Protein AF-A0A7V5BQI5-F1 (afdb_monomer)

pLDDT: mean 97.05, std 1.94, range [90.25, 98.88]

Structure (mmCIF, N/CA/C/O backbone):
data_AF-A0A7V5BQI5-F1
#
_entry.id   AF-A0A7V5BQI5-F1
#
loop_
_atom_site.group_PDB
_atom_site.id
_atom_site.type_symbol
_atom_site.label_atom_id
_atom_site.label_alt_id
_atom_site.label_comp_id
_atom_site.label_asym_id
_atom_site.label_entity_id
_atom_site.label_seq_id
_atom_site.pdbx_PDB_ins_code
_atom_site.Cartn_x
_atom_site.Cartn_y
_atom_site.Cartn_z
_atom_site.occupancy
_atom_site.B_iso_or_equiv
_atom_site.auth_seq_id
_at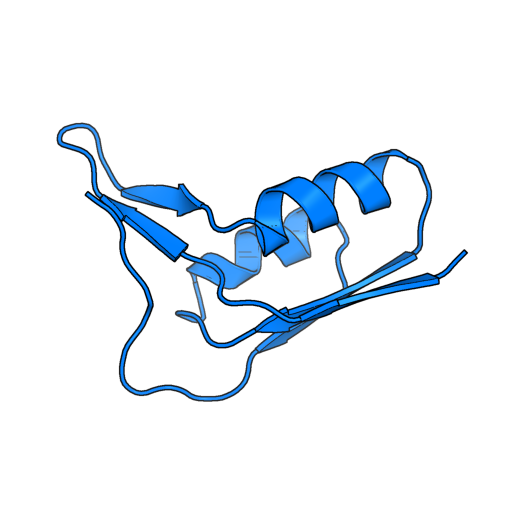om_site.auth_comp_id
_atom_site.auth_asym_id
_atom_site.auth_atom_id
_atom_site.pdbx_PDB_model_num
ATOM 1 N N . MET A 1 1 ? -16.062 3.624 12.420 1.00 93.12 1 MET A N 1
ATOM 2 C CA . MET A 1 1 ? -16.570 3.189 11.096 1.00 93.12 1 MET A CA 1
ATOM 3 C C . MET A 1 1 ? -15.454 2.431 10.399 1.00 93.12 1 MET A C 1
ATOM 5 O O . MET A 1 1 ? -14.319 2.878 10.509 1.00 93.12 1 MET A O 1
ATOM 9 N N . HIS A 1 2 ? -15.749 1.306 9.744 1.00 98.44 2 HIS A N 1
ATOM 10 C CA . HIS A 1 2 ? -14.749 0.542 8.992 1.00 98.44 2 HIS A CA 1
ATOM 11 C C . HIS A 1 2 ? -14.985 0.702 7.489 1.00 98.44 2 HIS A C 1
ATOM 13 O O . HIS A 1 2 ? -16.131 0.623 7.049 1.00 98.44 2 HIS A O 1
ATOM 19 N N . ILE A 1 3 ? -13.920 0.917 6.718 1.00 98.69 3 ILE A N 1
ATOM 20 C CA . ILE A 1 3 ? -13.969 1.046 5.260 1.00 98.69 3 ILE A CA 1
ATOM 21 C C . ILE A 1 3 ? -13.033 0.009 4.642 1.00 98.69 3 ILE A C 1
ATOM 23 O O . ILE A 1 3 ? -11.836 -0.011 4.922 1.00 98.69 3 ILE A O 1
ATOM 27 N N . ALA A 1 4 ? -13.590 -0.833 3.774 1.00 98.69 4 ALA A N 1
ATOM 28 C CA . ALA A 1 4 ? -12.824 -1.746 2.939 1.00 98.69 4 ALA A CA 1
ATOM 29 C C . ALA A 1 4 ? -12.679 -1.151 1.534 1.00 98.69 4 ALA A C 1
ATOM 31 O O . ALA A 1 4 ? -13.673 -0.762 0.919 1.00 98.69 4 ALA A O 1
ATOM 32 N N . ILE A 1 5 ? -11.450 -1.089 1.028 1.00 98.69 5 ILE A N 1
ATOM 33 C CA . ILE A 1 5 ? -11.138 -0.547 -0.295 1.00 98.69 5 ILE A CA 1
ATOM 34 C C . ILE A 1 5 ? -10.442 -1.633 -1.106 1.00 98.69 5 ILE A C 1
ATOM 36 O O . ILE A 1 5 ? -9.465 -2.230 -0.656 1.00 98.69 5 ILE A O 1
ATOM 40 N N . VAL A 1 6 ? -10.950 -1.894 -2.307 1.00 98.69 6 VAL A N 1
ATOM 41 C CA . VAL A 1 6 ? -10.404 -2.906 -3.213 1.00 98.69 6 VAL A CA 1
ATOM 42 C C . VAL A 1 6 ? -9.886 -2.207 -4.457 1.00 98.69 6 VAL A C 1
ATOM 44 O O . VAL A 1 6 ? -10.640 -1.532 -5.155 1.00 98.69 6 VAL A O 1
ATOM 47 N N . GLY A 1 7 ? -8.596 -2.358 -4.735 1.00 98.31 7 GLY A N 1
ATOM 48 C CA . GLY A 1 7 ? -7.978 -1.736 -5.898 1.00 98.31 7 GLY A CA 1
ATOM 49 C C . GLY A 1 7 ? -6.473 -1.934 -5.935 1.00 98.31 7 GLY A C 1
ATOM 50 O O . GLY A 1 7 ? -5.838 -2.246 -4.928 1.00 98.31 7 GLY A O 1
ATOM 51 N N . HIS A 1 8 ? -5.884 -1.762 -7.112 1.00 98.25 8 HIS A N 1
ATOM 52 C CA . HIS A 1 8 ? -4.436 -1.836 -7.258 1.00 98.25 8 HIS A CA 1
ATOM 53 C C . HIS A 1 8 ? -3.770 -0.580 -6.699 1.00 98.25 8 HIS A C 1
ATOM 55 O O . HIS A 1 8 ? -4.150 0.544 -7.035 1.00 98.25 8 HIS A O 1
ATOM 61 N N . LEU A 1 9 ? -2.756 -0.791 -5.864 1.00 97.62 9 LEU A N 1
ATOM 62 C CA . LEU A 1 9 ? -1.720 0.201 -5.640 1.00 97.62 9 LEU A CA 1
ATOM 63 C C . LEU A 1 9 ? -0.888 0.295 -6.917 1.00 97.62 9 LEU A C 1
ATOM 65 O O . LEU A 1 9 ? -0.655 -0.720 -7.582 1.00 97.62 9 LEU A O 1
ATOM 69 N N . THR A 1 10 ? -0.442 1.496 -7.255 1.00 97.69 10 THR A N 1
ATOM 70 C CA . THR A 1 10 ? 0.343 1.718 -8.467 1.00 97.69 10 THR A CA 1
ATOM 71 C C . THR A 1 10 ? 1.706 2.268 -8.103 1.00 97.69 10 THR A C 1
ATOM 73 O O . THR A 1 10 ? 1.871 2.956 -7.092 1.00 97.69 10 THR A O 1
ATOM 76 N N . ARG A 1 11 ? 2.689 1.932 -8.932 1.00 96.12 11 ARG A N 1
ATOM 77 C CA . ARG A 1 11 ? 3.982 2.596 -8.942 1.00 96.12 11 ARG A CA 1
ATOM 78 C C . ARG A 1 11 ? 3.991 3.559 -10.112 1.00 96.12 11 ARG A C 1
ATOM 80 O O . ARG A 1 11 ? 4.126 3.136 -11.260 1.00 96.12 11 ARG A O 1
ATOM 87 N N . ASP A 1 12 ? 3.836 4.831 -9.807 1.00 96.19 12 ASP A N 1
ATOM 88 C CA . ASP A 1 12 ? 3.831 5.873 -10.818 1.00 96.19 12 ASP A CA 1
ATOM 89 C C . ASP A 1 12 ? 5.292 6.231 -11.107 1.00 96.19 12 ASP A C 1
ATOM 91 O O . ASP A 1 12 ? 6.083 6.489 -10.197 1.00 96.19 12 ASP A O 1
ATOM 95 N N . ILE A 1 13 ? 5.684 6.126 -12.371 1.00 95.56 13 ILE A N 1
ATOM 96 C CA . ILE A 1 13 ? 7.061 6.251 -12.839 1.00 95.56 13 ILE A CA 1
ATOM 97 C C . ILE A 1 13 ? 7.232 7.657 -13.395 1.00 95.56 13 ILE A C 1
ATOM 99 O O . ILE A 1 13 ? 6.618 8.000 -14.399 1.00 95.56 13 ILE A O 1
ATOM 103 N N . SER A 1 14 ? 8.112 8.446 -12.784 1.00 93.50 14 SER A N 1
ATOM 104 C CA . SER A 1 14 ? 8.472 9.777 -13.276 1.00 93.50 14 SER A CA 1
ATOM 105 C C . SER A 1 14 ? 9.985 9.896 -13.508 1.00 93.50 14 SER A C 1
ATOM 107 O O . SER A 1 14 ? 10.750 9.107 -12.942 1.00 93.50 14 SER A O 1
ATOM 109 N N . PRO A 1 15 ? 10.448 10.880 -14.307 1.00 94.94 15 PRO A N 1
ATOM 110 C CA . PRO A 1 15 ? 11.879 11.140 -14.490 1.00 94.94 15 PRO A CA 1
ATOM 111 C C . PRO A 1 15 ? 12.639 11.390 -13.179 1.00 94.94 15 PRO A C 1
ATOM 113 O O . PRO A 1 15 ? 13.814 11.044 -13.083 1.00 94.94 15 PRO A O 1
ATOM 116 N N . ASP A 1 16 ? 11.960 11.929 -12.164 1.00 93.69 16 ASP A N 1
ATOM 117 C CA . ASP A 1 16 ? 12.544 12.278 -10.863 1.00 93.69 16 ASP A CA 1
ATOM 118 C C . ASP A 1 16 ? 12.486 11.124 -9.846 1.00 93.69 16 ASP A C 1
ATOM 120 O O . ASP A 1 16 ? 12.962 11.244 -8.715 1.00 93.69 16 ASP A O 1
ATOM 124 N N . GLY A 1 17 ? 11.911 9.984 -10.241 1.00 93.06 17 GLY A N 1
ATOM 125 C CA . GLY A 1 17 ? 11.776 8.794 -9.412 1.00 93.06 17 GLY A CA 1
ATOM 126 C C . GLY A 1 17 ? 10.361 8.225 -9.395 1.00 93.06 17 GLY A C 1
ATOM 127 O O . GLY A 1 17 ? 9.425 8.759 -9.990 1.00 93.06 17 GLY A O 1
ATOM 128 N N . ASN A 1 18 ? 10.210 7.103 -8.696 1.00 94.31 18 ASN A N 1
ATOM 129 C CA . ASN A 1 18 ? 8.927 6.422 -8.577 1.00 94.31 18 ASN A CA 1
ATOM 130 C C . ASN A 1 18 ? 8.152 6.925 -7.357 1.00 94.31 18 ASN A C 1
ATOM 132 O O . ASN A 1 18 ? 8.729 7.071 -6.276 1.00 94.31 18 ASN A O 1
ATOM 136 N N . THR A 1 19 ? 6.843 7.097 -7.503 1.00 94.88 19 THR A N 1
ATOM 137 C CA . THR A 1 19 ? 5.925 7.459 -6.419 1.00 94.88 19 THR A CA 1
ATOM 138 C C . THR A 1 19 ? 4.829 6.408 -6.248 1.00 94.88 19 THR A C 1
ATOM 140 O O . THR A 1 19 ? 4.602 5.554 -7.108 1.00 94.88 19 THR A O 1
ATOM 143 N N . ILE A 1 20 ? 4.180 6.426 -5.082 1.00 96.88 20 ILE A N 1
ATOM 144 C CA . ILE A 1 20 ? 3.022 5.576 -4.809 1.00 96.88 20 ILE A CA 1
ATOM 145 C C . ILE A 1 20 ? 1.769 6.276 -5.322 1.00 96.88 20 ILE A C 1
ATOM 147 O O . ILE A 1 20 ? 1.491 7.407 -4.924 1.00 96.88 20 ILE A O 1
ATOM 151 N N . GLY A 1 21 ? 1.005 5.576 -6.154 1.00 96.75 21 GLY A N 1
ATOM 152 C CA . GLY A 1 21 ? -0.249 6.061 -6.710 1.00 96.75 21 GLY A CA 1
ATOM 153 C C . GLY A 1 21 ? -1.420 5.112 -6.471 1.00 96.75 21 GLY A C 1
ATOM 154 O O . GLY A 1 21 ? -1.463 4.342 -5.503 1.00 96.75 21 GLY A O 1
ATOM 155 N N . GLY A 1 22 ? -2.398 5.188 -7.371 1.00 97.31 22 GLY A N 1
ATOM 156 C CA . GLY A 1 22 ? -3.604 4.369 -7.367 1.00 97.31 22 GLY A CA 1
ATOM 157 C C . GLY A 1 22 ? -4.677 4.934 -6.445 1.00 97.31 22 GLY A C 1
ATOM 158 O O . GLY A 1 22 ? -4.408 5.338 -5.319 1.00 97.31 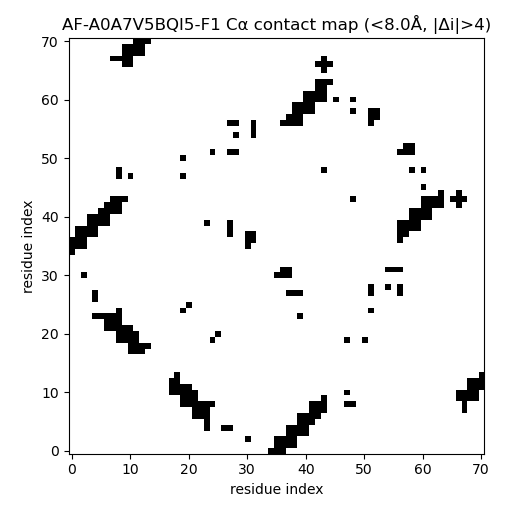22 GLY A O 1
ATOM 159 N N . ALA A 1 23 ? -5.935 4.925 -6.890 1.00 98.12 23 ALA A N 1
ATOM 160 C CA . ALA A 1 23 ? -7.049 5.482 -6.113 1.00 98.12 23 ALA A CA 1
ATOM 161 C C . ALA A 1 23 ? -7.149 4.892 -4.692 1.00 98.12 23 ALA A C 1
ATOM 163 O O . ALA A 1 23 ? -7.591 5.572 -3.766 1.00 98.12 23 ALA A O 1
ATOM 164 N N . VAL A 1 24 ? -6.699 3.645 -4.512 1.00 98.19 24 VAL A N 1
ATOM 165 C CA . VAL A 1 24 ? -6.658 2.951 -3.221 1.00 98.19 24 VAL A CA 1
ATOM 166 C C . VAL A 1 24 ? -5.749 3.635 -2.194 1.00 98.19 24 VAL A C 1
ATOM 168 O O . VAL A 1 24 ? -6.088 3.640 -1.013 1.00 98.19 24 VAL A O 1
ATOM 171 N N . SER A 1 25 ? -4.636 4.250 -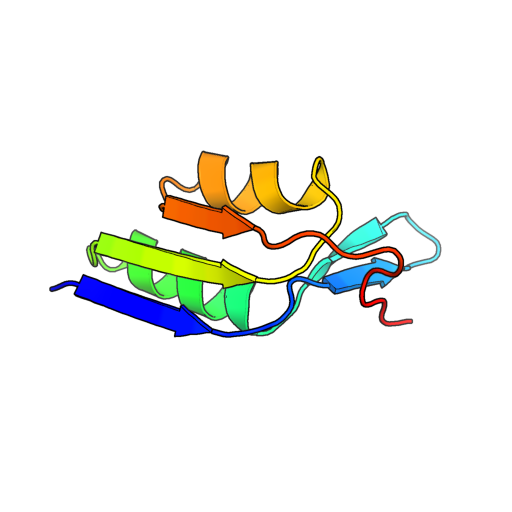2.616 1.00 98.06 25 SER A N 1
ATOM 172 C CA . SER A 1 25 ? -3.732 4.939 -1.691 1.00 98.06 25 SER A CA 1
ATOM 173 C C . SER A 1 25 ? -4.329 6.254 -1.215 1.00 98.06 25 SER A C 1
ATOM 175 O O . SER A 1 25 ? -4.438 6.473 -0.012 1.00 98.06 25 SER A O 1
ATOM 177 N N . PHE A 1 26 ? -4.814 7.081 -2.141 1.00 98.25 26 PHE A N 1
ATOM 178 C CA . PHE A 1 26 ? -5.447 8.356 -1.812 1.00 98.25 26 PHE A CA 1
ATOM 179 C C . PHE A 1 26 ? -6.687 8.161 -0.935 1.00 98.25 26 PHE A C 1
ATOM 181 O O . PHE A 1 26 ? -6.770 8.724 0.153 1.00 98.25 26 PHE A O 1
ATOM 188 N N . SER A 1 27 ? -7.627 7.313 -1.364 1.00 98.56 27 SER A N 1
ATOM 189 C CA . SER A 1 27 ? -8.861 7.071 -0.607 1.00 98.56 27 SER A CA 1
ATOM 190 C C . SER A 1 27 ? -8.602 6.397 0.742 1.00 98.56 27 SER A C 1
ATOM 192 O O . SER A 1 27 ? -9.212 6.792 1.736 1.00 98.56 27 SER A O 1
ATOM 194 N N . GLY A 1 28 ? -7.668 5.441 0.807 1.00 98.50 28 GLY A N 1
ATOM 195 C CA . GLY A 1 28 ? -7.297 4.760 2.045 1.00 98.50 28 GLY A CA 1
ATOM 196 C C . GLY A 1 28 ? -6.691 5.705 3.074 1.00 98.50 28 GLY A C 1
ATOM 197 O O . GLY A 1 28 ? -7.152 5.744 4.214 1.00 98.50 28 GLY A O 1
ATOM 198 N N . VAL A 1 29 ? -5.716 6.520 2.666 1.00 98.56 29 VAL A N 1
ATOM 199 C CA . VAL A 1 29 ? -5.072 7.499 3.554 1.00 98.56 29 VAL A CA 1
ATOM 200 C C . VAL A 1 29 ? -6.062 8.577 3.988 1.00 98.56 29 VAL A C 1
ATOM 202 O O . VAL A 1 29 ? -6.131 8.901 5.174 1.00 98.56 29 VAL A O 1
ATOM 205 N N . THR A 1 30 ? -6.884 9.097 3.072 1.00 98.75 30 THR A N 1
ATOM 206 C CA . THR A 1 30 ? -7.929 10.068 3.421 1.00 98.75 30 THR A CA 1
ATOM 207 C C . THR A 1 30 ? -8.908 9.489 4.441 1.00 98.75 30 THR A C 1
ATOM 209 O O . THR A 1 30 ? -9.120 10.100 5.487 1.00 98.75 30 THR A O 1
ATOM 212 N N . ALA A 1 31 ? -9.466 8.301 4.191 1.00 98.62 31 ALA A N 1
ATOM 213 C CA . ALA A 1 31 ? -10.390 7.644 5.115 1.00 98.62 31 ALA A CA 1
ATOM 214 C C . ALA A 1 31 ? -9.749 7.408 6.492 1.00 98.62 31 ALA A C 1
ATOM 216 O O . ALA A 1 31 ? -10.358 7.700 7.525 1.00 98.62 31 ALA A O 1
ATOM 217 N N . ARG A 1 32 ? -8.495 6.945 6.507 1.00 98.62 32 ARG A N 1
ATOM 218 C CA . ARG A 1 32 ? -7.752 6.670 7.737 1.00 98.62 32 ARG A CA 1
ATOM 219 C C . ARG A 1 32 ? -7.488 7.931 8.557 1.00 98.62 32 ARG A C 1
ATOM 221 O O . ARG A 1 32 ? -7.635 7.903 9.780 1.00 98.62 32 ARG A O 1
ATOM 228 N N . ARG A 1 33 ? -7.137 9.042 7.902 1.00 98.50 33 ARG A N 1
ATOM 229 C CA . ARG A 1 33 ? -6.912 10.350 8.545 1.00 98.50 33 ARG A CA 1
ATOM 230 C C . ARG A 1 33 ? -8.206 11.016 9.018 1.00 98.50 33 ARG A C 1
ATOM 232 O O . ARG A 1 33 ? -8.170 11.777 9.977 1.00 98.50 33 ARG A O 1
ATOM 239 N N . LEU A 1 34 ? -9.346 10.684 8.412 1.00 98.56 34 LEU A N 1
ATOM 240 C CA . LEU A 1 34 ? -10.679 11.098 8.872 1.00 98.56 34 LEU A CA 1
ATOM 241 C C . LEU A 1 34 ? -11.225 10.241 10.032 1.00 98.56 34 LEU A C 1
ATOM 243 O O . LEU A 1 34 ? -12.358 10.441 10.463 1.00 98.56 34 LEU A O 1
ATOM 247 N N . GLY A 1 35 ? -10.434 9.298 10.555 1.00 98.44 35 GLY A N 1
ATOM 248 C CA . GLY A 1 35 ? -10.785 8.503 11.735 1.00 98.44 35 GLY A CA 1
ATOM 249 C C . GLY 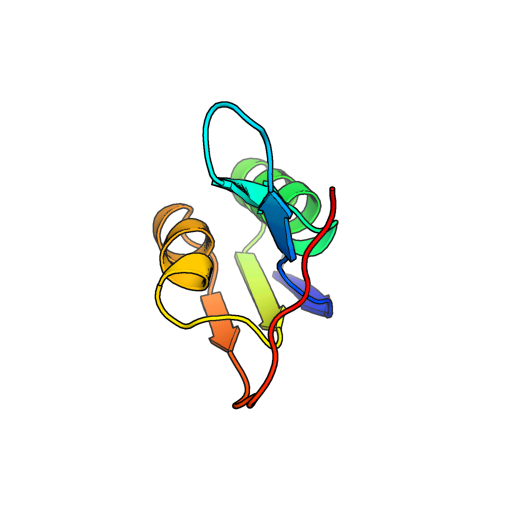A 1 35 ? -11.524 7.197 11.436 1.00 98.44 35 GLY A C 1
ATOM 250 O O . GLY A 1 35 ? -12.088 6.597 12.352 1.00 98.44 35 GLY A O 1
ATOM 251 N N . ALA A 1 36 ? -11.546 6.740 10.180 1.00 98.69 36 ALA A N 1
ATOM 252 C CA . ALA A 1 36 ? -12.012 5.394 9.867 1.00 98.69 36 ALA A CA 1
ATOM 253 C C . ALA A 1 36 ? -10.912 4.354 10.132 1.00 98.69 36 ALA A C 1
ATOM 255 O O . ALA A 1 36 ? -9.730 4.603 9.899 1.00 98.69 36 ALA A O 1
ATOM 256 N N . GLU A 1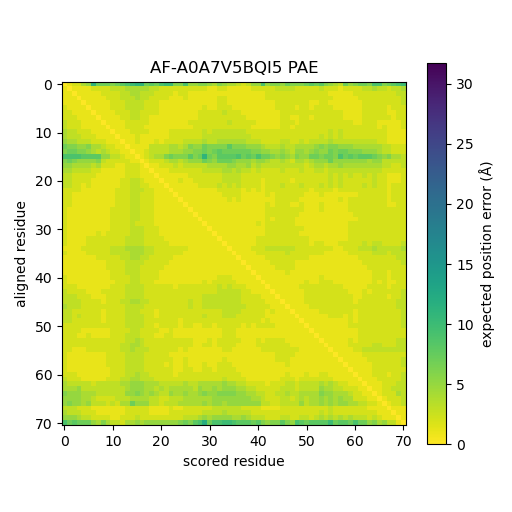 37 ? -11.325 3.157 10.538 1.00 98.75 37 GLU A N 1
ATOM 257 C CA . GLU A 1 37 ? -10.492 1.962 10.414 1.00 98.75 37 GLU A CA 1
ATOM 258 C C . GLU A 1 37 ? -10.524 1.520 8.948 1.00 98.75 37 GLU A C 1
ATOM 260 O O . GLU A 1 37 ? -11.606 1.429 8.360 1.00 98.75 37 GLU A O 1
ATOM 265 N N . VAL A 1 38 ? -9.364 1.267 8.342 1.00 98.88 38 VAL A N 1
ATOM 266 C CA . 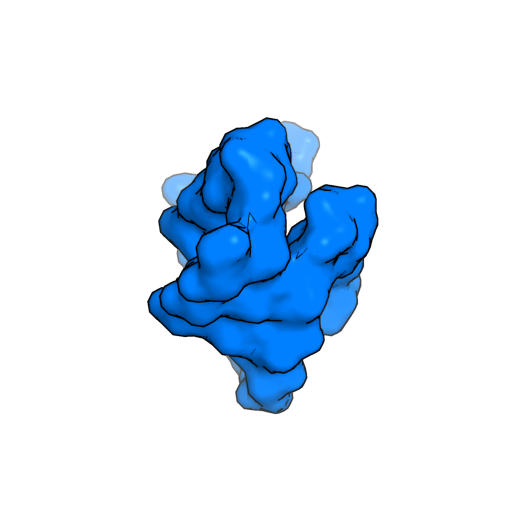VAL A 1 38 ? -9.270 1.007 6.898 1.00 98.88 38 VAL A CA 1
ATOM 267 C C . VAL A 1 38 ? -8.581 -0.321 6.632 1.00 98.88 38 VAL A C 1
ATOM 269 O O . VAL A 1 38 ? -7.480 -0.564 7.130 1.00 98.88 38 VAL A O 1
ATOM 272 N N . THR A 1 39 ? -9.210 -1.137 5.785 1.00 98.88 39 THR A N 1
ATOM 273 C CA . THR A 1 39 ? -8.585 -2.307 5.163 1.00 98.88 39 THR A CA 1
ATOM 274 C C . THR A 1 39 ? -8.464 -2.097 3.660 1.00 98.88 39 THR A C 1
ATOM 276 O O . THR A 1 39 ? -9.434 -1.731 2.997 1.00 98.88 39 THR A O 1
ATOM 279 N N . VAL A 1 40 ? -7.289 -2.378 3.106 1.00 98.81 40 VAL A N 1
ATOM 280 C CA . VAL A 1 40 ? -7.026 -2.359 1.667 1.00 98.81 40 VAL A CA 1
ATOM 281 C C . VAL A 1 40 ? -6.763 -3.773 1.169 1.00 98.81 40 VAL A C 1
ATOM 283 O O . VAL A 1 40 ? -5.858 -4.441 1.658 1.00 98.81 40 VAL A O 1
ATOM 286 N N . LEU A 1 41 ? -7.511 -4.210 0.155 1.00 98.75 41 LEU A N 1
ATOM 287 C CA . LEU A 1 41 ? -7.201 -5.402 -0.631 1.00 98.75 41 LEU A CA 1
ATOM 288 C C . LEU A 1 41 ? -6.567 -4.972 -1.951 1.00 98.75 41 LEU A C 1
ATOM 290 O O . LEU A 1 41 ? -7.182 -4.256 -2.745 1.00 98.75 41 LEU A O 1
ATOM 294 N N . THR A 1 42 ? -5.343 -5.428 -2.193 1.00 98.56 42 THR A N 1
ATOM 295 C CA . THR A 1 42 ? -4.571 -5.023 -3.365 1.00 98.56 42 THR A CA 1
ATOM 296 C C . THR A 1 42 ? -3.718 -6.159 -3.929 1.00 98.56 42 THR A C 1
ATOM 298 O O . THR A 1 42 ? -3.607 -7.234 -3.339 1.00 98.56 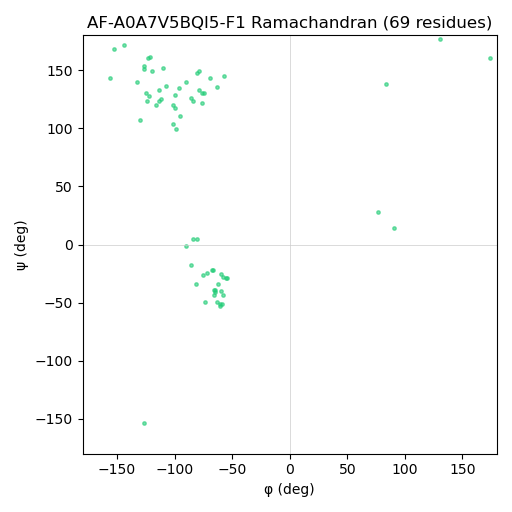42 THR A O 1
ATOM 301 N N . ARG A 1 43 ? -3.129 -5.911 -5.098 1.00 98.00 43 ARG A N 1
ATOM 302 C CA . ARG A 1 43 ? -2.044 -6.691 -5.700 1.00 98.00 43 ARG A CA 1
ATOM 303 C C . ARG A 1 43 ? -0.961 -5.709 -6.100 1.00 98.00 43 ARG A C 1
ATOM 305 O O . ARG A 1 43 ? -1.140 -4.945 -7.047 1.00 98.00 43 ARG A O 1
ATOM 312 N N . ALA A 1 44 ? 0.135 -5.699 -5.360 1.00 97.44 44 ALA A N 1
ATOM 313 C CA . ALA A 1 44 ? 1.219 -4.757 -5.576 1.00 97.44 44 ALA A CA 1
ATOM 314 C C . ALA A 1 44 ? 2.556 -5.329 -5.111 1.00 97.44 44 ALA A C 1
ATOM 316 O O . ALA A 1 44 ? 2.630 -6.347 -4.418 1.00 97.44 44 ALA A O 1
ATOM 317 N N . HIS A 1 45 ? 3.635 -4.646 -5.478 1.00 95.94 45 HIS A N 1
ATOM 318 C CA . HIS A 1 45 ? 4.961 -5.028 -5.030 1.00 95.94 45 HIS A CA 1
ATOM 319 C C . HIS A 1 45 ? 5.067 -4.916 -3.488 1.00 95.94 45 HIS A C 1
ATOM 321 O O . HIS A 1 45 ? 4.650 -3.900 -2.925 1.00 95.94 45 HIS A O 1
ATOM 327 N N . PRO A 1 46 ? 5.651 -5.902 -2.774 1.00 94.12 46 PRO A N 1
ATOM 328 C CA . PRO A 1 46 ? 5.670 -5.915 -1.305 1.00 94.12 46 PRO A CA 1
ATOM 329 C C . PRO A 1 46 ? 6.353 -4.713 -0.640 1.00 94.12 46 PRO A C 1
ATOM 331 O O . PRO A 1 46 ? 6.040 -4.387 0.501 1.00 94.12 46 PRO A O 1
ATOM 334 N N . LYS A 1 47 ? 7.289 -4.041 -1.323 1.00 93.94 47 LYS A N 1
ATOM 335 C CA . LYS A 1 47 ? 7.893 -2.806 -0.788 1.00 93.94 47 LYS A CA 1
ATOM 336 C C . LYS A 1 47 ? 6.954 -1.604 -0.888 1.00 93.94 47 LYS A C 1
ATOM 338 O O . LYS A 1 47 ? 7.068 -0.696 -0.079 1.00 93.94 47 LYS A O 1
ATOM 343 N N . ASP A 1 48 ? 6.032 -1.614 -1.843 1.00 95.31 48 ASP A N 1
ATOM 344 C CA . ASP A 1 48 ? 5.185 -0.464 -2.160 1.00 95.31 48 ASP A CA 1
ATOM 345 C C . ASP A 1 48 ? 4.003 -0.409 -1.173 1.00 95.31 48 ASP A C 1
ATOM 347 O O . ASP A 1 48 ? 3.613 0.664 -0.721 1.00 95.31 48 ASP A O 1
ATOM 351 N N . VAL A 1 49 ? 3.503 -1.571 -0.726 1.00 96.81 49 VAL A N 1
ATOM 352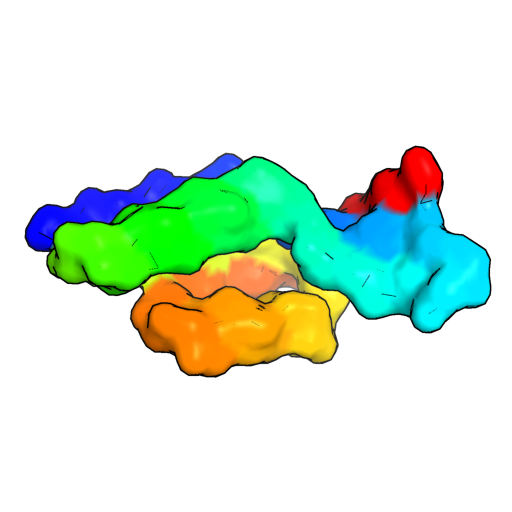 C CA . VAL A 1 49 ? 2.429 -1.657 0.286 1.00 96.81 49 VAL A CA 1
ATOM 353 C C . VAL A 1 49 ? 2.842 -1.172 1.678 1.00 96.81 49 VAL A C 1
ATOM 355 O O . VAL A 1 49 ? 1.979 -0.750 2.448 1.00 96.81 49 VAL A O 1
ATOM 358 N N . ARG A 1 50 ? 4.149 -1.156 1.983 1.00 96.69 50 ARG A N 1
ATOM 359 C CA . ARG A 1 50 ? 4.699 -0.653 3.258 1.00 96.69 50 ARG A CA 1
ATOM 360 C C . ARG A 1 50 ? 4.316 0.802 3.521 1.00 96.69 50 ARG A C 1
ATOM 362 O O . ARG A 1 50 ? 4.193 1.196 4.676 1.00 96.69 50 ARG A O 1
ATOM 369 N N . PHE A 1 51 ? 4.096 1.584 2.462 1.00 96.81 51 PHE A N 1
ATOM 370 C CA . PHE A 1 51 ? 3.596 2.950 2.574 1.00 96.81 51 PHE A CA 1
ATOM 371 C C . PHE A 1 51 ? 2.216 2.996 3.249 1.00 96.81 51 PHE A C 1
ATOM 373 O O . PHE A 1 51 ? 2.043 3.703 4.238 1.00 96.81 51 PHE A O 1
ATOM 380 N N . LEU A 1 52 ? 1.251 2.196 2.784 1.00 97.81 52 LEU A N 1
ATOM 381 C CA . LEU A 1 52 ? -0.091 2.171 3.377 1.00 97.81 52 LEU A CA 1
ATOM 382 C C . LEU A 1 52 ? -0.072 1.634 4.812 1.00 97.81 52 LEU A C 1
ATOM 384 O O . LEU A 1 52 ? -0.742 2.184 5.682 1.00 97.81 52 LEU A O 1
ATOM 388 N N . GLU A 1 53 ? 0.737 0.608 5.079 1.00 98.19 53 GLU A N 1
ATOM 389 C CA . GLU A 1 53 ? 0.923 0.090 6.440 1.00 98.19 53 GLU A CA 1
ATOM 390 C C . GLU A 1 53 ? 1.464 1.177 7.385 1.00 98.19 53 GLU A C 1
ATOM 392 O O . GLU A 1 53 ? 0.993 1.297 8.516 1.00 98.19 53 GLU A O 1
ATOM 397 N N . SER A 1 54 ? 2.396 2.017 6.913 1.00 97.81 54 SER A N 1
ATOM 398 C CA . SER A 1 54 ? 2.945 3.133 7.699 1.00 97.81 54 SER A CA 1
ATOM 399 C C . SER A 1 54 ? 1.927 4.240 8.005 1.00 97.81 54 SER A C 1
ATOM 401 O O . SER A 1 54 ? 2.071 4.940 9.003 1.00 97.81 54 SER A O 1
ATOM 403 N N . GLU A 1 55 ? 0.853 4.346 7.217 1.00 98.12 55 GLU A N 1
ATOM 404 C CA . GLU A 1 55 ? -0.286 5.240 7.475 1.00 98.12 55 GLU A CA 1
ATOM 405 C C . GLU A 1 55 ? -1.318 4.608 8.433 1.00 98.12 55 GLU A C 1
ATOM 407 O O . GLU A 1 55 ? -2.367 5.192 8.704 1.00 98.12 55 GLU A O 1
ATOM 412 N N . GLY A 1 56 ? -1.039 3.416 8.975 1.00 98.12 56 GLY A N 1
ATOM 413 C CA . GLY A 1 56 ? -1.925 2.708 9.897 1.00 98.12 56 GLY A CA 1
ATOM 414 C C . GLY A 1 56 ? -3.118 2.041 9.210 1.00 98.12 56 GLY A C 1
ATOM 415 O O . GLY A 1 56 ? -4.175 1.916 9.831 1.00 98.12 56 GLY A O 1
ATOM 416 N N . ILE A 1 57 ? -2.969 1.660 7.937 1.00 98.69 57 ILE A N 1
ATOM 417 C CA . ILE A 1 57 ? -3.966 0.923 7.148 1.00 98.69 57 ILE A CA 1
ATOM 418 C C . ILE A 1 57 ? -3.637 -0.573 7.196 1.00 98.69 57 ILE A C 1
ATOM 420 O O . ILE A 1 57 ? -2.490 -0.969 6.984 1.00 98.69 57 ILE A O 1
ATOM 424 N N . HIS A 1 58 ? -4.639 -1.425 7.425 1.00 98.75 58 HIS A N 1
ATOM 425 C CA . HIS A 1 58 ? -4.465 -2.872 7.300 1.00 98.75 58 HIS A CA 1
ATOM 426 C C . HIS A 1 58 ? -4.445 -3.265 5.817 1.00 98.75 58 HIS A C 1
ATOM 428 O O . HIS A 1 58 ? -5.402 -2.995 5.095 1.00 98.75 58 HIS A O 1
ATOM 434 N N . VAL A 1 59 ? -3.371 -3.897 5.338 1.00 98.62 59 VAL A N 1
ATOM 435 C CA . VAL A 1 59 ? -3.229 -4.253 3.918 1.00 98.62 59 VAL A CA 1
ATOM 436 C C . VAL A 1 59 ? -3.233 -5.766 3.731 1.00 98.62 59 VAL A C 1
ATOM 438 O O . VAL A 1 59 ? -2.388 -6.480 4.264 1.00 98.62 59 VAL A O 1
ATOM 441 N N . ILE A 1 60 ? -4.152 -6.248 2.901 1.00 98.62 60 ILE A N 1
ATOM 442 C CA . ILE A 1 60 ? -4.159 -7.602 2.354 1.00 98.62 60 ILE A CA 1
ATOM 443 C C . ILE A 1 60 ? -3.568 -7.512 0.947 1.00 98.62 60 ILE A C 1
ATOM 445 O O . ILE A 1 60 ? -4.243 -7.119 -0.007 1.00 98.62 60 ILE A O 1
ATOM 449 N N . ASN A 1 61 ? -2.284 -7.846 0.818 1.00 98.38 61 ASN A N 1
ATOM 450 C CA . ASN A 1 61 ? -1.599 -7.873 -0.472 1.00 98.38 61 ASN A CA 1
ATOM 451 C C . ASN A 1 61 ? -1.606 -9.294 -1.046 1.00 98.38 61 ASN A C 1
ATOM 453 O O . ASN A 1 61 ? -0.934 -10.182 -0.521 1.00 98.38 61 ASN A O 1
ATOM 457 N N . LEU A 1 62 ? -2.362 -9.516 -2.119 1.00 98.06 62 LEU A N 1
ATOM 458 C CA . LEU A 1 62 ? -2.385 -10.803 -2.809 1.00 98.06 62 LEU A CA 1
ATOM 459 C C . LEU A 1 62 ? -1.150 -10.963 -3.720 1.00 98.06 62 LEU A C 1
ATOM 461 O O . LEU A 1 62 ? -0.670 -9.968 -4.270 1.00 98.06 62 LEU A O 1
ATOM 465 N N . PRO A 1 63 ? -0.657 -12.199 -3.935 1.00 95.19 63 PRO A N 1
ATOM 466 C CA . PRO A 1 63 ? 0.463 -12.458 -4.837 1.00 95.19 63 PRO A CA 1
ATOM 467 C C . PRO A 1 63 ? 0.199 -11.957 -6.261 1.00 95.19 63 PRO A C 1
ATOM 469 O O . PRO A 1 63 ? -0.928 -12.025 -6.760 1.00 95.19 63 PRO A O 1
ATOM 472 N N . THR A 1 64 ? 1.252 -11.481 -6.923 1.00 93.88 64 THR A N 1
ATOM 473 C CA . THR A 1 64 ? 1.225 -11.099 -8.335 1.00 93.88 64 THR A CA 1
ATOM 474 C C . THR A 1 64 ? 2.627 -11.162 -8.936 1.00 93.88 64 THR A C 1
ATOM 476 O O . THR A 1 64 ? 3.599 -10.793 -8.272 1.00 93.88 64 THR A O 1
ATOM 479 N N . ASP A 1 65 ? 2.720 -11.585 -10.196 1.00 94.75 65 ASP A N 1
ATOM 480 C CA . ASP A 1 65 ? 3.973 -11.591 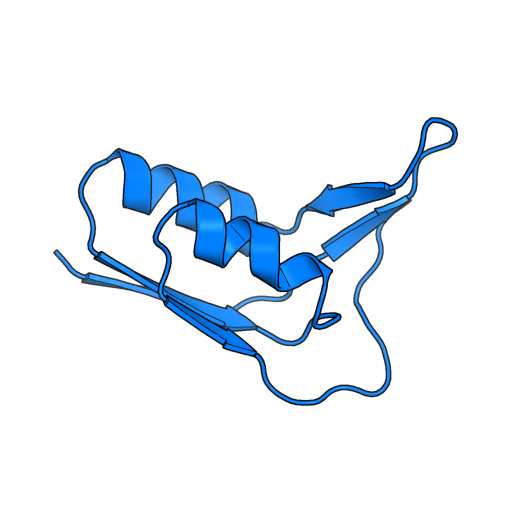-10.966 1.00 94.75 65 ASP A CA 1
ATOM 481 C C . ASP A 1 65 ? 4.239 -10.239 -11.648 1.00 94.75 65 ASP A C 1
ATOM 483 O O . ASP A 1 65 ? 5.362 -9.943 -12.049 1.00 94.75 65 ASP A O 1
ATOM 487 N N . VAL A 1 66 ? 3.204 -9.400 -11.767 1.00 94.56 66 VAL A N 1
ATOM 488 C CA . VAL A 1 66 ? 3.259 -8.083 -12.414 1.00 94.56 66 VAL A CA 1
ATOM 489 C C . VAL A 1 66 ? 2.580 -7.044 -11.524 1.00 94.56 66 VAL A C 1
ATOM 491 O O . VAL A 1 66 ? 1.542 -7.314 -10.915 1.00 94.56 66 VAL A O 1
ATOM 494 N N . TYR A 1 67 ? 3.151 -5.845 -11.438 1.00 93.75 67 TYR A N 1
ATOM 495 C CA . TYR A 1 67 ? 2.607 -4.730 -10.653 1.00 93.75 67 TYR A CA 1
ATOM 496 C C . TYR A 1 67 ? 2.097 -3.633 -11.587 1.00 93.75 67 TYR A C 1
ATOM 498 O O . TYR A 1 67 ? 2.603 -3.474 -12.695 1.00 93.75 67 TYR A O 1
ATOM 506 N N . THR A 1 68 ? 1.101 -2.871 -11.138 1.00 97.62 68 THR A N 1
ATOM 507 C CA . THR A 1 68 ? 0.516 -1.799 -11.955 1.00 97.62 68 THR A CA 1
ATOM 508 C C . THR A 1 68 ? 1.417 -0.565 -11.932 1.00 97.62 68 THR A C 1
ATOM 510 O O . THR A 1 68 ? 1.834 -0.130 -10.856 1.00 97.62 68 THR A O 1
ATOM 513 N N . THR A 1 69 ? 1.688 0.013 -13.101 1.00 96.56 69 THR A N 1
ATOM 514 C CA . THR A 1 69 ? 2.480 1.240 -13.259 1.00 96.56 69 THR A CA 1
ATOM 515 C C . THR A 1 69 ? 1.725 2.283 -14.078 1.00 96.56 69 THR A C 1
ATOM 517 O O . THR A 1 69 ? 0.941 1.922 -14.955 1.00 96.56 69 THR A O 1
ATOM 520 N N . PHE A 1 70 ? 1.990 3.561 -13.817 1.00 95.19 70 PHE A N 1
ATOM 521 C CA . PHE A 1 70 ? 1.552 4.697 -14.640 1.00 95.19 70 PHE A CA 1
ATOM 522 C C . PHE A 1 70 ? 2.764 5.562 -15.011 1.00 95.19 70 PHE A C 1
ATOM 524 O O . PHE A 1 70 ? 3.759 5.535 -14.289 1.00 95.19 70 PHE A O 1
ATOM 531 N N . HIS A 1 71 ? 2.692 6.273 -16.139 1.00 90.25 71 HIS A N 1
ATOM 532 C CA . HIS A 1 71 ? 3.757 7.118 -16.697 1.00 90.25 71 HIS A CA 1
ATOM 533 C C . HIS A 1 71 ? 3.264 8.551 -16.883 1.00 90.25 71 HIS A C 1
ATOM 535 O O . HIS A 1 71 ? 2.080 8.694 -17.269 1.00 90.25 71 HIS A O 1
#

Sequence (71 aa):
MHIAIVGHLTRDISPDGNTIGGAVSFSGVTARRLGAEVTVLTRAHPKDVRFLESEGIHVINLPTDVYTTFH

Radius of gyration: 11.76 Å; Cα contacts (8 Å, |Δi|>4): 149; chains: 1; bounding box: 29×25×28 Å

Mean predicted aligned error: 2.15 Å

Solvent-accessible surface area (backbone atoms only — not comparable to full-atom values): 4069 Å² total; per-residue (Å²): 102,78,48,80,44,80,41,50,40,23,44,29,50,49,100,94,46,76,44,86,36,38,72,44,47,58,53,44,52,52,42,35,75,74,66,32,48,35,39,38,42,31,40,45,54,78,77,64,54,49,57,50,44,75,69,70,32,48,73,48,70,44,90,67,98,72,62,49,68,48,119

Foldseek 3Di:
DADEEEWEWEFEQDPVGTDIDDPQQVVLLVCVVVPHAYEYEYAADPVNCVVSVVSVHHYDHDYDPDGHYHD

Secondary structure (DSSP, 8-state):
-EEEEE---EEEEETTEEEEESHHHHHHHHHHHTT-EEEEEE---TTTTHHHHHTT-EEEE---SS-EEE-

Nearest PDB structures (foldseek):
  5ysp-assembly1_A  TM=8.340E-01  e=1.373E-04  Thermotoga maritima MSB8
  7fca-assembly1_F  TM=8.099E-01  e=1.711E-03  Mycobacterium marinum M
  2qhp-assembly1_A  TM=8.358E-01  e=6.898E-03  Bacteroides thetaiotaomicron VPI-5482
  1ve5-assembly1_A  TM=6.779E-01  e=1.280E-01  Thermus thermophilus HB8
  4hgr-assembly1_D  TM=4.421E-01  e=2.602E-02  Bacteroides thetaiotaomicron VPI-5482